Protein AF-A0A4T0BRX0-F1 (afdb_monomer_lite)

Organism: Aureobasidium pullulans (NCBI:txid5580)

Secondary structure (DSSP, 8-state):
-GGG--B--EE-SSS-GGG-EE--TTSS-PEEEE-SSEEEEEEEEETT--BSSTT--S--GGGGSTTGGG-SEEEEEEEEESS---GGG-EEEEE-SS--TTTSPTTHHHHHHHIIIII-TT-EEESSSSS-EEEEEGGGS-S-----PPPPP--------------

Structure (mmCIF, N/CA/C/O backbone):
data_AF-A0A4T0BRX0-F1
#
_entry.id   AF-A0A4T0BRX0-F1
#
loop_
_atom_site.group_PDB
_atom_site.id
_atom_site.type_symbol
_atom_site.label_atom_id
_atom_site.label_alt_id
_atom_site.label_comp_id
_atom_site.label_asym_id
_atom_site.label_entity_id
_atom_site.label_seq_id
_atom_site.pdbx_PDB_ins_code
_atom_site.Cartn_x
_atom_site.Cartn_y
_atom_site.Cartn_z
_atom_site.occupancy
_atom_site.B_iso_or_equiv
_atom_site.auth_seq_id
_atom_site.auth_comp_id
_atom_site.auth_asym_id
_atom_site.auth_atom_id
_atom_site.pdbx_PDB_model_num
ATOM 1 N N . MET A 1 1 ? 11.714 -4.830 -21.477 1.00 55.00 1 MET A N 1
ATOM 2 C CA . MET A 1 1 ? 10.230 -4.799 -21.388 1.00 55.00 1 MET A CA 1
ATOM 3 C C . MET A 1 1 ? 9.750 -3.721 -20.425 1.00 55.00 1 MET A C 1
ATOM 5 O O . MET A 1 1 ? 8.813 -3.027 -20.787 1.00 55.00 1 MET A O 1
ATOM 9 N N . ALA A 1 2 ? 10.402 -3.532 -19.270 1.00 60.69 2 ALA A N 1
ATOM 10 C CA . ALA A 1 2 ? 10.061 -2.473 -18.314 1.00 60.69 2 ALA A CA 1
ATOM 11 C C . ALA A 1 2 ? 10.130 -1.045 -18.898 1.00 60.69 2 ALA A C 1
ATOM 13 O O . ALA A 1 2 ? 9.319 -0.210 -18.534 1.00 60.69 2 ALA A O 1
ATOM 14 N N . ASP A 1 3 ? 11.011 -0.778 -19.868 1.00 69.69 3 ASP A N 1
ATOM 15 C CA . ASP A 1 3 ? 11.203 0.574 -20.433 1.00 69.69 3 ASP A CA 1
ATOM 16 C C . ASP A 1 3 ? 10.059 1.060 -21.343 1.00 69.69 3 ASP A C 1
ATOM 18 O O . ASP A 1 3 ? 10.083 2.193 -21.815 1.00 69.69 3 ASP A O 1
ATOM 22 N N . LYS A 1 4 ? 9.073 0.198 -21.631 1.00 82.56 4 LYS A N 1
ATOM 23 C CA . LYS A 1 4 ? 7.913 0.531 -22.476 1.00 82.56 4 LYS A CA 1
ATOM 24 C C . LYS A 1 4 ? 6.709 1.038 -21.685 1.00 82.56 4 LYS A C 1
ATOM 26 O O . LYS A 1 4 ? 5.758 1.513 -22.296 1.00 82.56 4 LYS A O 1
ATOM 31 N N . TYR A 1 5 ? 6.734 0.903 -20.362 1.00 85.62 5 TYR A N 1
ATOM 32 C CA . TYR A 1 5 ? 5.610 1.227 -19.496 1.00 85.62 5 TYR A CA 1
ATOM 33 C C . TYR A 1 5 ? 6.072 2.136 -18.365 1.00 85.62 5 TYR A C 1
ATOM 35 O O . TYR A 1 5 ? 7.200 2.035 -17.888 1.00 85.62 5 TYR A O 1
ATOM 43 N N . MET A 1 6 ? 5.182 3.023 -17.942 1.00 89.75 6 MET A N 1
ATOM 44 C CA . MET A 1 6 ? 5.399 3.922 -16.821 1.00 89.75 6 MET A CA 1
ATOM 45 C C . MET A 1 6 ? 4.370 3.593 -15.744 1.00 89.75 6 MET A C 1
ATOM 47 O O . MET A 1 6 ? 3.196 3.392 -16.052 1.00 89.75 6 MET A O 1
ATOM 51 N N . LEU A 1 7 ? 4.812 3.495 -14.491 1.00 93.12 7 LEU A N 1
ATOM 52 C CA . LEU A 1 7 ? 3.918 3.173 -13.384 1.00 93.12 7 LEU A CA 1
ATOM 53 C C . LEU A 1 7 ? 3.094 4.409 -13.003 1.00 93.12 7 LEU A C 1
ATOM 55 O O . LEU A 1 7 ? 3.654 5.444 -12.658 1.00 93.12 7 LEU A O 1
ATOM 59 N N . ARG A 1 8 ? 1.768 4.306 -13.029 1.00 95.00 8 ARG A N 1
ATOM 60 C CA . ARG A 1 8 ? 0.874 5.325 -12.473 1.00 95.00 8 ARG A CA 1
ATOM 61 C C . ARG A 1 8 ? 0.288 4.784 -11.178 1.00 95.00 8 ARG A C 1
ATOM 63 O O . ARG A 1 8 ? -0.272 3.696 -11.173 1.00 95.00 8 ARG A O 1
ATOM 70 N N . VAL A 1 9 ? 0.441 5.533 -10.088 1.00 96.50 9 VAL A N 1
ATOM 71 C CA . VAL A 1 9 ? -0.083 5.151 -8.771 1.00 96.50 9 VAL A CA 1
ATOM 72 C C . VAL A 1 9 ? -1.143 6.159 -8.359 1.00 96.50 9 VAL A C 1
ATOM 74 O O . VAL A 1 9 ? -0.854 7.347 -8.206 1.00 96.50 9 VAL A O 1
ATOM 77 N N . THR A 1 10 ? -2.370 5.692 -8.178 1.00 97.31 10 THR A N 1
ATOM 78 C CA . THR A 1 10 ? -3.515 6.490 -7.734 1.00 97.31 10 THR A CA 1
ATOM 79 C C . THR A 1 10 ? -4.085 5.919 -6.440 1.00 97.31 10 THR A C 1
ATOM 81 O O . THR A 1 10 ? -3.821 4.774 -6.078 1.00 97.31 10 THR A O 1
ATOM 84 N N . ALA A 1 11 ? -4.815 6.740 -5.689 1.00 97.44 11 ALA A N 1
ATOM 85 C CA . ALA A 1 11 ? -5.467 6.316 -4.459 1.00 97.44 11 ALA A CA 1
ATOM 86 C C . ALA A 1 11 ? -6.794 7.051 -4.247 1.00 97.44 11 ALA A C 1
ATOM 88 O O . ALA A 1 11 ? -6.887 8.262 -4.464 1.00 97.44 11 ALA A O 1
ATOM 89 N N . GLY A 1 12 ? -7.805 6.323 -3.778 1.00 96.75 12 GLY A N 1
ATOM 90 C CA . GLY A 1 12 ? -9.141 6.836 -3.484 1.00 96.75 12 GLY A CA 1
ATOM 91 C C . GLY A 1 12 ? -9.882 5.951 -2.484 1.00 96.75 12 GLY A C 1
ATOM 92 O O . GLY A 1 12 ? -9.308 5.031 -1.906 1.00 96.75 12 GLY A O 1
ATOM 93 N N . SER A 1 13 ? -11.151 6.272 -2.238 1.00 96.12 13 SER A N 1
ATOM 94 C CA . SER A 1 13 ? -12.029 5.511 -1.336 1.00 96.12 13 SER A CA 1
ATOM 95 C C . SER A 1 13 ? -12.698 4.299 -1.982 1.00 96.12 13 SER A C 1
ATOM 97 O O . SER A 1 13 ? -13.352 3.535 -1.272 1.00 96.12 13 SER A O 1
ATOM 99 N N . ASP A 1 14 ? -12.571 4.167 -3.299 1.00 94.12 14 ASP A N 1
ATOM 100 C CA . ASP A 1 14 ? -13.246 3.195 -4.149 1.00 94.12 14 ASP A CA 1
ATOM 101 C C . ASP A 1 14 ? -12.448 2.974 -5.448 1.00 94.12 14 ASP A C 1
ATOM 103 O O . ASP A 1 14 ? -11.415 3.613 -5.689 1.00 94.12 14 ASP A O 1
ATOM 107 N N . TYR A 1 15 ? -12.922 2.025 -6.254 1.00 92.44 15 TYR A N 1
ATOM 108 C CA . TYR A 1 15 ? -12.272 1.570 -7.482 1.00 92.44 15 TYR A CA 1
ATOM 109 C C . TYR A 1 15 ? -12.517 2.480 -8.694 1.00 92.44 15 TYR A C 1
ATOM 111 O O . TYR A 1 15 ? -11.880 2.288 -9.723 1.00 92.44 15 TYR A O 1
ATOM 119 N N . ASP A 1 16 ? -13.405 3.475 -8.604 1.00 94.75 16 ASP A N 1
ATOM 120 C CA . ASP A 1 16 ? -13.632 4.395 -9.719 1.00 94.75 16 ASP A CA 1
ATOM 121 C C . ASP A 1 16 ? -12.447 5.363 -9.840 1.00 94.75 16 ASP A C 1
ATOM 123 O O . ASP A 1 16 ? -12.247 6.251 -9.006 1.00 94.75 16 ASP A O 1
ATOM 127 N N . GLU A 1 17 ? -11.655 5.195 -10.903 1.00 92.56 17 GLU A N 1
ATOM 128 C CA . GLU A 1 17 ? -10.469 6.004 -11.191 1.00 92.56 17 GLU A CA 1
ATOM 129 C C . GLU A 1 17 ? -10.752 7.513 -11.188 1.00 92.56 17 GLU A C 1
ATOM 131 O O . GLU A 1 17 ? -9.868 8.299 -10.832 1.00 92.56 17 GLU A O 1
ATOM 136 N N . ALA A 1 18 ? -11.973 7.938 -11.536 1.00 95.19 18 ALA A N 1
ATOM 137 C CA . ALA A 1 18 ? -12.357 9.348 -11.530 1.00 95.19 18 ALA A CA 1
ATOM 138 C C . ALA A 1 18 ? -12.361 9.955 -10.116 1.00 95.19 18 ALA A C 1
ATOM 140 O O . ALA A 1 18 ? -12.154 11.162 -9.959 1.00 95.19 18 ALA A O 1
ATOM 141 N N . ASN A 1 19 ? -12.551 9.126 -9.086 1.00 94.50 19 ASN A N 1
ATOM 142 C CA . ASN A 1 19 ? -12.548 9.530 -7.679 1.00 94.50 19 ASN A CA 1
ATOM 143 C C . ASN A 1 19 ? -11.159 9.412 -7.033 1.00 94.50 19 ASN A C 1
ATOM 145 O O . ASN A 1 19 ? -10.967 9.815 -5.879 1.00 94.50 19 ASN A O 1
ATOM 149 N N . GLN A 1 20 ? -10.177 8.875 -7.758 1.00 96.50 20 GLN A N 1
ATOM 150 C CA . GLN A 1 20 ? -8.829 8.672 -7.251 1.00 96.50 20 GLN A CA 1
ATOM 151 C C . GLN A 1 20 ? -7.915 9.863 -7.548 1.00 96.50 20 GLN A C 1
ATOM 153 O O . GLN A 1 20 ? -8.068 10.610 -8.514 1.00 96.50 20 GLN A O 1
ATOM 158 N N . LYS A 1 21 ? -6.911 10.043 -6.691 1.00 96.75 21 LYS A N 1
ATOM 159 C CA . LYS A 1 21 ? -5.891 11.087 -6.821 1.00 96.75 21 LYS A CA 1
ATOM 160 C C . LYS A 1 21 ? -4.543 10.458 -7.107 1.00 96.75 21 LYS A C 1
ATOM 162 O O . LYS A 1 21 ? -4.221 9.406 -6.560 1.00 96.75 21 LYS A O 1
ATOM 167 N N . LEU A 1 22 ? -3.743 11.129 -7.929 1.00 96.25 22 LEU A N 1
ATOM 168 C CA . LEU A 1 22 ? -2.365 10.727 -8.183 1.00 96.25 22 LEU A CA 1
ATOM 169 C C . LEU A 1 22 ? -1.555 10.768 -6.880 1.00 96.25 22 LEU A C 1
ATOM 171 O O . LEU A 1 22 ? -1.595 11.759 -6.152 1.00 96.25 22 LEU A O 1
ATOM 175 N N . VAL A 1 23 ? -0.824 9.694 -6.594 1.00 96.94 23 VAL A N 1
ATOM 176 C CA . VAL A 1 23 ? 0.045 9.589 -5.421 1.00 96.94 23 VAL A CA 1
ATOM 177 C C . VAL A 1 23 ? 1.414 10.182 -5.742 1.00 96.94 23 VAL A C 1
ATOM 179 O O . VAL A 1 23 ? 2.043 9.825 -6.736 1.00 96.94 23 VAL A O 1
ATOM 182 N N . HIS A 1 24 ? 1.919 11.055 -4.868 1.00 94.88 24 HIS A N 1
ATOM 183 C CA . HIS A 1 24 ? 3.274 11.603 -4.966 1.00 94.88 24 HIS A CA 1
ATOM 184 C C . HIS A 1 24 ? 4.306 10.598 -4.434 1.00 94.88 24 HIS A C 1
ATOM 186 O O . HIS A 1 24 ? 4.826 10.740 -3.322 1.00 94.88 24 HIS A O 1
ATOM 192 N N . VAL A 1 25 ? 4.568 9.551 -5.221 1.00 97.50 25 VAL A N 1
ATOM 193 C CA . VAL A 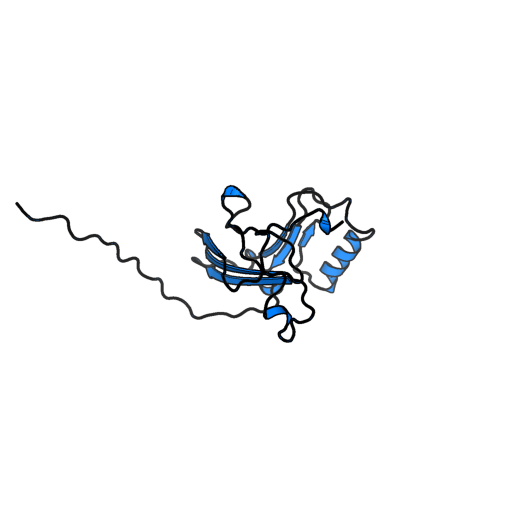1 25 ? 5.474 8.451 -4.856 1.00 97.50 25 VAL A CA 1
ATOM 194 C C . VAL A 1 25 ? 6.859 8.979 -4.467 1.00 97.50 25 VAL A C 1
ATOM 196 O O . VAL A 1 25 ? 7.379 9.906 -5.088 1.00 97.50 25 VAL A O 1
ATOM 199 N N . ASN A 1 26 ? 7.455 8.376 -3.432 1.00 97.56 26 ASN A N 1
ATOM 200 C CA . ASN A 1 26 ? 8.778 8.721 -2.886 1.00 97.56 26 ASN A CA 1
ATOM 201 C C . ASN A 1 26 ? 8.896 10.131 -2.275 1.00 97.56 26 ASN A C 1
ATOM 203 O O . ASN A 1 26 ? 10.002 10.583 -1.978 1.00 97.56 26 ASN A O 1
ATOM 207 N N . THR A 1 27 ? 7.776 10.812 -2.029 1.00 95.19 27 THR A N 1
ATOM 208 C CA . THR A 1 27 ? 7.745 12.071 -1.273 1.00 95.19 27 THR A CA 1
ATOM 209 C C . THR A 1 27 ? 7.147 11.861 0.119 1.00 95.19 27 THR A C 1
ATOM 211 O O . THR A 1 27 ? 6.381 10.927 0.349 1.00 95.19 27 THR A O 1
ATOM 214 N N . GLU A 1 28 ? 7.443 12.767 1.053 1.00 93.25 28 GLU A N 1
ATOM 215 C CA . GLU A 1 28 ? 6.817 12.792 2.386 1.00 93.25 28 GLU A CA 1
ATOM 216 C C . GLU A 1 28 ? 5.484 13.572 2.389 1.00 93.25 28 GLU A C 1
ATOM 218 O O . GLU A 1 28 ? 5.089 14.164 3.392 1.00 93.25 28 GLU A O 1
ATOM 223 N N . GLN A 1 29 ? 4.785 13.596 1.247 1.00 94.50 29 GLN A N 1
ATOM 224 C CA . GLN A 1 29 ? 3.469 14.215 1.094 1.00 94.50 29 GLN A CA 1
ATOM 225 C C . GLN A 1 29 ? 2.389 13.125 0.997 1.00 94.50 29 GLN A C 1
ATOM 227 O O . GLN A 1 29 ? 2.134 12.608 -0.093 1.00 94.50 29 GLN A O 1
ATOM 232 N N . PRO A 1 30 ? 1.751 12.740 2.119 1.00 96.06 30 PRO A N 1
ATOM 233 C CA . PRO A 1 30 ? 0.739 11.695 2.103 1.00 96.06 30 PRO A CA 1
ATOM 234 C C . PRO A 1 30 ? -0.539 12.146 1.390 1.00 96.06 30 PRO A C 1
ATOM 236 O O . PRO A 1 30 ? -1.013 13.273 1.565 1.00 96.06 30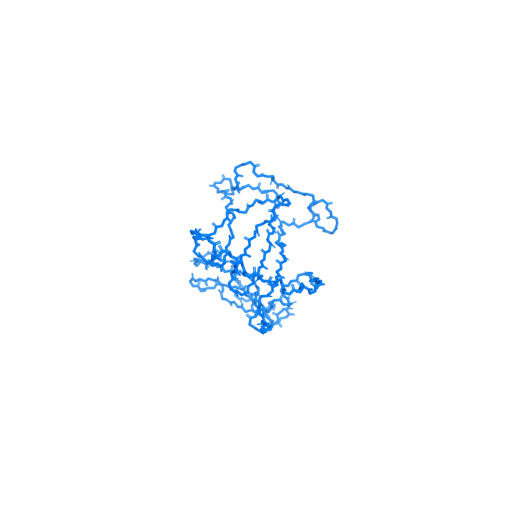 PRO A O 1
ATOM 239 N N . ILE A 1 31 ? -1.163 11.224 0.659 1.00 97.31 31 ILE A N 1
ATOM 240 C CA . ILE A 1 31 ? -2.506 11.408 0.109 1.00 97.31 31 ILE A CA 1
ATOM 241 C C . ILE A 1 31 ? -3.535 11.177 1.209 1.00 97.31 31 ILE A C 1
ATOM 243 O O . ILE A 1 31 ? -3.541 10.140 1.870 1.00 97.31 31 ILE A O 1
ATOM 247 N N . LYS A 1 32 ? -4.429 12.151 1.393 1.00 97.50 32 LYS A N 1
ATOM 248 C CA . LYS A 1 32 ? -5.559 12.039 2.316 1.00 97.50 32 LYS A CA 1
ATOM 249 C C . LYS A 1 32 ? -6.757 11.409 1.617 1.00 97.50 32 LYS A C 1
ATOM 251 O O . LYS A 1 32 ? -7.201 11.909 0.581 1.00 97.50 32 LYS A O 1
ATOM 256 N N . ILE A 1 33 ? -7.306 10.373 2.235 1.00 97.38 33 ILE A N 1
ATOM 257 C CA . ILE A 1 33 ? -8.524 9.682 1.813 1.00 97.38 33 ILE A CA 1
ATOM 258 C C . ILE A 1 33 ? -9.539 9.857 2.937 1.00 97.38 33 ILE A C 1
ATOM 260 O O . ILE A 1 33 ? -9.222 9.637 4.102 1.00 97.38 33 ILE A O 1
ATOM 264 N N . SER A 1 34 ? -10.752 10.284 2.611 1.00 95.94 34 SER A N 1
ATOM 265 C CA . SER A 1 34 ? -11.816 10.474 3.594 1.00 95.94 34 SER A CA 1
ATOM 266 C C . SER A 1 34 ? -13.112 9.943 3.019 1.00 95.94 34 SER A C 1
ATOM 268 O O . SER A 1 34 ? -13.472 10.271 1.892 1.00 95.94 34 SER A O 1
ATOM 270 N N . ASN A 1 35 ? -13.806 9.115 3.789 1.00 94.62 35 ASN A N 1
ATOM 271 C CA . ASN A 1 35 ? -15.125 8.601 3.442 1.00 94.62 35 ASN A CA 1
ATOM 272 C C . ASN A 1 35 ? -15.988 8.505 4.719 1.00 94.62 35 ASN A C 1
ATOM 274 O O . ASN A 1 35 ? -15.517 8.852 5.807 1.00 94.62 35 ASN A O 1
ATOM 278 N N . PRO A 1 36 ? -17.251 8.054 4.649 1.00 94.81 36 PRO A N 1
ATOM 279 C CA . PRO A 1 36 ? -18.101 7.945 5.838 1.00 94.81 36 PRO A CA 1
ATOM 280 C C . PRO A 1 36 ? -17.608 6.961 6.915 1.00 94.81 36 PRO A C 1
ATOM 282 O O . PRO A 1 36 ? -18.086 7.013 8.045 1.00 94.81 36 PRO A O 1
ATOM 285 N N . LYS A 1 37 ? -16.690 6.041 6.590 1.00 92.69 37 LYS A N 1
ATOM 286 C CA . LYS A 1 37 ? -16.192 5.005 7.510 1.00 92.69 37 LYS A CA 1
ATOM 287 C C . LYS A 1 37 ? -14.899 5.412 8.219 1.00 92.69 37 LYS A C 1
ATOM 289 O O . LYS A 1 37 ? -14.728 5.052 9.381 1.00 92.69 37 LYS A O 1
ATOM 294 N N . LEU A 1 38 ? -13.999 6.136 7.552 1.00 94.56 38 LEU A N 1
ATOM 295 C CA . LEU A 1 38 ? -12.686 6.491 8.095 1.00 94.56 38 LEU A CA 1
ATOM 296 C C . LEU A 1 38 ? -12.081 7.739 7.440 1.00 94.56 38 LEU A C 1
ATOM 298 O O . LEU A 1 38 ? -12.495 8.167 6.360 1.00 94.56 38 LEU A O 1
ATOM 302 N N . ASP A 1 39 ? -11.067 8.286 8.103 1.00 96.56 39 ASP A N 1
ATOM 303 C CA . ASP A 1 39 ? -10.074 9.181 7.507 1.00 96.56 39 ASP A CA 1
ATOM 304 C C . ASP A 1 39 ? -8.727 8.463 7.466 1.00 96.56 39 ASP A C 1
ATOM 306 O O . ASP A 1 39 ? -8.321 7.874 8.466 1.00 96.56 39 ASP A O 1
ATOM 310 N N . ALA A 1 40 ? -8.024 8.516 6.339 1.00 96.81 40 ALA A N 1
ATOM 311 C CA . ALA A 1 40 ? -6.715 7.907 6.153 1.00 96.81 40 ALA A CA 1
ATOM 312 C C . ALA A 1 40 ? -5.713 8.866 5.506 1.00 96.81 40 ALA A C 1
ATOM 314 O O . ALA A 1 40 ? -6.065 9.811 4.799 1.00 96.81 40 ALA A O 1
ATOM 315 N N . SER A 1 41 ? -4.437 8.609 5.762 1.00 97.50 41 SER A N 1
ATOM 316 C CA . SER A 1 41 ? -3.297 9.226 5.086 1.00 97.50 41 SER A CA 1
ATOM 317 C C . SER A 1 41 ? -2.388 8.119 4.574 1.00 97.50 41 SER A C 1
ATOM 319 O O . SER A 1 41 ? -1.992 7.269 5.367 1.00 97.50 41 SER A O 1
ATOM 321 N N . LEU A 1 42 ? -2.082 8.135 3.279 1.00 98.00 42 LEU A N 1
ATOM 322 C CA . LEU A 1 42 ? -1.333 7.105 2.561 1.00 98.00 42 LEU A CA 1
ATOM 323 C C . LEU A 1 42 ? -0.040 7.681 1.975 1.00 98.00 42 LEU A C 1
ATOM 325 O O . LEU A 1 42 ? -0.071 8.701 1.289 1.00 98.00 42 LEU A O 1
ATOM 329 N N . THR A 1 43 ? 1.068 6.973 2.163 1.00 97.94 43 THR A N 1
ATOM 330 C CA . THR A 1 43 ? 2.352 7.230 1.506 1.00 97.94 43 THR A CA 1
ATOM 331 C C . THR A 1 43 ? 2.818 5.963 0.804 1.00 97.94 43 THR A C 1
ATOM 333 O O . THR A 1 43 ? 2.895 4.896 1.417 1.00 97.94 43 THR A O 1
ATOM 336 N N . VAL A 1 44 ? 3.170 6.094 -0.474 1.00 97.94 44 VAL A N 1
ATOM 337 C CA . VAL A 1 44 ? 3.723 5.004 -1.284 1.00 97.94 44 VAL A CA 1
ATOM 338 C C . VAL A 1 44 ? 5.156 5.344 -1.666 1.00 97.94 44 VAL A C 1
ATOM 340 O O . VAL A 1 44 ? 5.463 6.463 -2.084 1.00 97.94 44 VAL A O 1
ATOM 343 N N . ARG A 1 45 ? 6.042 4.365 -1.519 1.00 98.19 45 ARG A N 1
ATOM 344 C CA . ARG A 1 45 ? 7.454 4.455 -1.886 1.00 98.19 45 ARG A CA 1
ATOM 345 C C . ARG A 1 45 ? 7.793 3.271 -2.771 1.00 98.19 45 ARG A C 1
ATOM 347 O O . ARG A 1 45 ? 7.360 2.157 -2.491 1.00 98.19 45 ARG A O 1
ATOM 354 N N . VAL A 1 46 ? 8.567 3.500 -3.820 1.00 97.75 46 VAL A N 1
ATOM 355 C CA . VAL A 1 46 ? 8.991 2.462 -4.765 1.00 97.75 46 VAL A CA 1
ATOM 356 C C . VAL A 1 46 ? 10.457 2.695 -5.093 1.00 97.75 46 VAL A C 1
ATOM 358 O O . VAL A 1 46 ? 10.842 3.795 -5.489 1.00 97.75 46 VAL A O 1
ATOM 361 N N . GLN A 1 47 ? 11.285 1.674 -4.916 1.00 96.94 47 GLN A N 1
ATOM 362 C CA . GLN A 1 47 ? 12.702 1.750 -5.234 1.00 96.94 47 GLN A CA 1
ATOM 363 C C . GLN A 1 47 ? 12.892 1.702 -6.751 1.00 96.94 47 GLN A C 1
ATOM 365 O O . GLN A 1 47 ? 12.249 0.914 -7.444 1.00 96.94 47 GLN A O 1
ATOM 370 N N . ASN A 1 48 ? 13.789 2.537 -7.276 1.00 94.75 48 ASN A N 1
ATOM 371 C CA . ASN A 1 48 ? 13.996 2.722 -8.717 1.00 94.75 48 ASN A CA 1
ATOM 372 C C . ASN A 1 48 ? 12.707 3.114 -9.471 1.00 94.75 48 ASN A C 1
ATOM 374 O O . ASN A 1 48 ? 12.484 2.663 -10.597 1.00 94.75 48 ASN A O 1
ATOM 378 N N . TYR A 1 49 ? 11.860 3.945 -8.854 1.00 95.31 49 TYR A N 1
ATOM 379 C CA . TYR A 1 49 ? 10.581 4.372 -9.420 1.00 95.31 49 TYR A CA 1
ATOM 380 C C . TYR A 1 49 ? 10.755 5.032 -10.794 1.00 95.31 49 TYR A C 1
ATOM 382 O O . TYR A 1 49 ? 11.572 5.937 -10.978 1.00 95.31 49 TYR A O 1
ATOM 390 N N . ARG A 1 50 ? 9.954 4.562 -11.754 1.00 92.94 50 ARG A N 1
ATOM 391 C CA . ARG A 1 50 ? 9.822 5.084 -13.120 1.00 92.94 50 ARG A CA 1
ATOM 392 C C . ARG A 1 50 ? 8.336 5.227 -13.413 1.00 92.94 50 ARG A C 1
ATOM 394 O O . ARG A 1 50 ? 7.704 4.314 -13.946 1.00 92.94 50 ARG A O 1
ATOM 401 N N . GLY A 1 51 ? 7.766 6.335 -12.968 1.00 92.19 51 GLY A N 1
ATOM 402 C CA . GLY A 1 51 ? 6.324 6.499 -12.937 1.00 92.19 51 GLY A CA 1
ATOM 403 C C . GLY A 1 51 ? 5.860 7.933 -13.107 1.00 92.19 51 GLY A C 1
ATOM 404 O O . GLY A 1 51 ? 6.664 8.839 -13.314 1.00 92.19 51 GLY A O 1
ATOM 405 N N . GLU A 1 52 ? 4.551 8.129 -13.013 1.00 91.12 52 GLU A N 1
ATOM 406 C CA . GLU A 1 52 ? 3.937 9.451 -13.045 1.00 91.12 52 GLU A CA 1
ATOM 407 C C . GLU A 1 52 ? 3.932 10.110 -11.658 1.00 91.12 52 GLU A C 1
ATOM 409 O O . GLU A 1 52 ? 3.702 9.419 -10.660 1.00 91.12 52 GLU A O 1
ATOM 414 N N . PRO A 1 53 ? 4.133 11.442 -11.582 1.00 90.81 53 PRO A N 1
ATOM 415 C CA . PRO A 1 53 ? 4.611 12.330 -12.656 1.00 90.81 53 PRO A CA 1
ATOM 416 C C . PRO A 1 53 ? 6.036 11.994 -13.132 1.00 90.81 53 PRO A C 1
ATOM 418 O O . PRO A 1 53 ? 6.843 11.552 -12.323 1.00 90.81 53 PRO A O 1
ATOM 421 N N . VAL A 1 54 ? 6.364 12.291 -14.401 1.00 86.06 54 VAL A N 1
ATOM 422 C CA . VAL A 1 54 ? 7.614 11.902 -15.116 1.00 86.06 54 VAL A CA 1
ATOM 423 C C . VAL A 1 54 ? 8.924 12.314 -14.409 1.00 86.06 54 VAL A C 1
ATOM 425 O O . VAL A 1 54 ? 9.982 11.769 -14.699 1.00 86.06 54 VAL A O 1
ATOM 428 N N . ASN A 1 55 ? 8.862 13.223 -13.433 1.00 87.31 55 ASN A N 1
ATOM 429 C CA . ASN A 1 55 ? 10.007 13.688 -12.639 1.00 87.31 55 ASN A CA 1
ATOM 430 C C . ASN A 1 55 ? 9.905 13.319 -11.149 1.00 87.31 55 ASN A C 1
ATOM 432 O O . ASN A 1 55 ? 10.539 13.953 -10.305 1.00 87.31 55 ASN A O 1
ATOM 436 N N . SER A 1 56 ? 9.076 12.334 -10.808 1.00 92.81 56 SER A N 1
ATOM 437 C CA . SER A 1 56 ? 9.013 11.793 -9.452 1.00 92.81 56 SER A CA 1
ATOM 438 C C . SER A 1 56 ? 10.381 11.253 -9.027 1.00 92.81 56 SER A C 1
ATOM 440 O O . SER A 1 56 ? 11.084 10.667 -9.856 1.00 92.81 56 SER A O 1
ATOM 442 N N . PRO A 1 57 ? 10.770 11.397 -7.748 1.00 96.31 57 PRO A N 1
ATOM 443 C CA . PRO A 1 57 ? 12.019 10.830 -7.261 1.00 96.31 57 PRO A CA 1
ATOM 444 C C . PRO A 1 57 ? 12.071 9.321 -7.512 1.00 96.31 57 PRO A C 1
ATOM 446 O O . PRO A 1 57 ? 11.119 8.602 -7.211 1.00 96.31 57 PRO A O 1
ATOM 449 N N . SER A 1 58 ? 13.196 8.822 -8.023 1.00 95.94 58 SER A N 1
ATOM 450 C CA . SER A 1 58 ? 13.387 7.384 -8.259 1.00 95.94 58 SER A CA 1
ATOM 451 C C . SER A 1 58 ? 13.587 6.583 -6.966 1.00 95.94 58 SER A C 1
ATOM 453 O O . SER A 1 58 ? 13.453 5.364 -6.972 1.00 95.94 58 SER A O 1
ATOM 455 N N . SER A 1 59 ? 13.909 7.248 -5.855 1.00 97.44 59 SER A N 1
ATOM 456 C CA . SER A 1 59 ? 14.098 6.660 -4.526 1.00 97.44 59 SER A CA 1
ATOM 457 C C . SER A 1 59 ? 13.844 7.720 -3.440 1.00 97.44 59 SER A C 1
ATOM 459 O O . SER A 1 59 ? 13.577 8.882 -3.752 1.00 97.44 59 SER A O 1
ATOM 461 N N . CYS A 1 60 ? 13.919 7.341 -2.163 1.00 97.38 60 CYS A N 1
ATOM 462 C CA . CYS A 1 60 ? 13.774 8.236 -1.010 1.00 97.38 60 CYS A CA 1
ATOM 463 C C . CYS A 1 60 ? 14.573 7.731 0.207 1.00 97.38 60 CYS A C 1
ATOM 465 O O . CYS A 1 60 ? 15.145 6.642 0.183 1.00 97.38 60 CYS A O 1
ATOM 467 N N . ALA A 1 61 ? 14.600 8.516 1.291 1.00 97.38 61 ALA A N 1
ATOM 468 C CA . ALA A 1 61 ? 15.385 8.216 2.495 1.00 97.38 61 ALA A CA 1
ATOM 469 C C . ALA A 1 61 ? 15.044 6.864 3.151 1.00 97.38 61 ALA A C 1
ATOM 471 O O . ALA A 1 61 ? 15.923 6.248 3.749 1.00 97.38 61 ALA A O 1
ATOM 472 N N . TYR A 1 62 ? 13.803 6.387 2.996 1.00 96.69 62 TYR A N 1
ATOM 473 C CA . TYR A 1 62 ? 13.346 5.094 3.509 1.00 96.69 62 TYR A CA 1
ATOM 474 C C . TYR A 1 62 ? 14.259 3.939 3.080 1.00 96.69 62 TYR A C 1
ATOM 476 O O . TYR A 1 62 ? 14.720 3.188 3.929 1.00 96.69 62 TYR A O 1
ATOM 484 N N . PHE A 1 63 ? 14.613 3.859 1.794 1.00 97.94 63 PHE A N 1
ATOM 485 C CA . PHE A 1 63 ? 15.426 2.766 1.243 1.00 97.94 63 PHE A CA 1
ATOM 486 C C . PHE A 1 63 ? 16.909 2.822 1.644 1.00 97.94 63 PHE A C 1
ATOM 488 O O . PHE A 1 63 ? 17.679 1.942 1.279 1.00 97.94 63 PHE A O 1
ATOM 495 N N . ASN A 1 64 ? 17.332 3.850 2.384 1.00 96.94 64 ASN A N 1
ATOM 496 C CA . ASN A 1 64 ? 18.688 3.947 2.930 1.00 96.94 64 ASN A CA 1
ATOM 497 C C . ASN A 1 64 ? 18.739 3.638 4.434 1.00 96.94 64 ASN A C 1
ATOM 499 O O . ASN A 1 64 ? 19.826 3.443 4.982 1.00 96.94 64 ASN A O 1
ATOM 503 N N . ALA A 1 65 ? 17.585 3.608 5.104 1.00 96.06 65 ALA A N 1
ATOM 504 C CA . ALA A 1 65 ? 17.485 3.315 6.525 1.00 96.06 65 ALA A CA 1
ATOM 505 C C . ALA A 1 65 ? 17.490 1.800 6.765 1.00 96.06 65 ALA A C 1
ATOM 507 O O . ALA A 1 65 ? 16.892 1.046 6.004 1.00 96.06 65 ALA A O 1
ATOM 508 N N . ASP A 1 66 ? 18.136 1.342 7.837 1.00 95.81 66 ASP A N 1
ATOM 509 C CA . ASP A 1 66 ? 17.982 -0.042 8.292 1.00 95.81 66 ASP A CA 1
ATOM 510 C C . ASP A 1 66 ? 16.598 -0.227 8.949 1.00 95.81 66 ASP A C 1
ATOM 512 O O . ASP A 1 66 ? 16.158 0.669 9.675 1.00 95.81 66 ASP A O 1
ATOM 516 N N . PRO A 1 67 ? 15.898 -1.359 8.729 1.00 94.00 67 PRO A N 1
ATOM 517 C CA . PRO A 1 67 ? 16.287 -2.533 7.933 1.00 94.00 67 PRO A CA 1
ATOM 518 C C . PRO A 1 67 ? 15.878 -2.469 6.442 1.00 94.00 67 PRO A C 1
ATOM 520 O O . PRO A 1 67 ? 15.998 -3.457 5.727 1.00 94.00 67 PRO A O 1
ATOM 523 N N . HIS A 1 68 ? 15.404 -1.325 5.957 1.00 96.25 68 HIS A N 1
ATOM 524 C CA . HIS A 1 68 ? 14.704 -1.155 4.675 1.00 96.25 68 HIS A CA 1
ATOM 525 C C . HIS A 1 68 ? 15.599 -1.084 3.426 1.00 96.25 68 HIS A C 1
ATOM 527 O O . HIS A 1 68 ? 15.111 -0.839 2.322 1.00 96.25 68 HIS A O 1
ATOM 533 N N . LYS A 1 69 ? 16.911 -1.313 3.561 1.00 96.56 69 LYS A N 1
ATOM 534 C CA . LYS A 1 69 ? 17.873 -1.243 2.443 1.00 96.56 69 LYS A CA 1
ATOM 535 C C . LYS A 1 69 ? 17.605 -2.252 1.323 1.00 96.56 69 LYS A C 1
ATOM 537 O O . LYS A 1 69 ? 18.031 -2.031 0.192 1.00 96.56 69 LYS A O 1
ATOM 542 N N . SER A 1 70 ? 16.931 -3.357 1.633 1.00 96.38 70 SER A N 1
ATOM 543 C CA . SER A 1 70 ? 16.541 -4.396 0.671 1.00 96.38 70 SER A CA 1
ATOM 544 C C . SER A 1 70 ? 15.104 -4.267 0.163 1.00 96.38 70 SER A C 1
ATOM 546 O O . SER A 1 70 ? 14.702 -5.048 -0.699 1.00 96.38 70 SER A O 1
ATOM 548 N N . ASP A 1 71 ? 14.323 -3.321 0.686 1.00 96.50 71 ASP A N 1
ATOM 549 C CA . ASP A 1 71 ? 12.911 -3.202 0.336 1.00 96.50 71 ASP A CA 1
ATOM 550 C C . ASP A 1 71 ? 12.766 -2.651 -1.088 1.00 96.50 71 ASP A C 1
ATOM 552 O O . ASP A 1 71 ? 13.445 -1.706 -1.493 1.00 96.50 71 ASP A O 1
ATOM 556 N N . LEU A 1 72 ? 11.855 -3.239 -1.867 1.00 96.75 72 LEU A N 1
ATOM 557 C CA . LEU A 1 72 ? 11.571 -2.786 -3.235 1.00 96.75 72 LEU A CA 1
ATOM 558 C C . LEU A 1 72 ? 10.461 -1.735 -3.279 1.00 96.75 72 LEU A C 1
ATOM 560 O O . LEU A 1 72 ? 10.399 -0.921 -4.198 1.00 96.75 72 LEU A O 1
ATOM 564 N N . TYR A 1 73 ? 9.573 -1.753 -2.292 1.00 96.88 73 TYR A N 1
ATOM 565 C CA . TYR A 1 73 ? 8.491 -0.797 -2.145 1.00 96.88 73 TYR A CA 1
ATOM 566 C C . TYR A 1 73 ? 8.043 -0.736 -0.685 1.00 96.88 73 TYR A C 1
ATOM 568 O O . TYR A 1 73 ? 8.355 -1.612 0.117 1.00 96.88 73 TYR A O 1
ATOM 576 N N . SER A 1 74 ? 7.291 0.305 -0.350 1.00 96.56 74 SER A N 1
ATOM 577 C CA . SER A 1 74 ? 6.640 0.461 0.945 1.00 96.56 74 SER A CA 1
ATOM 578 C C . SER A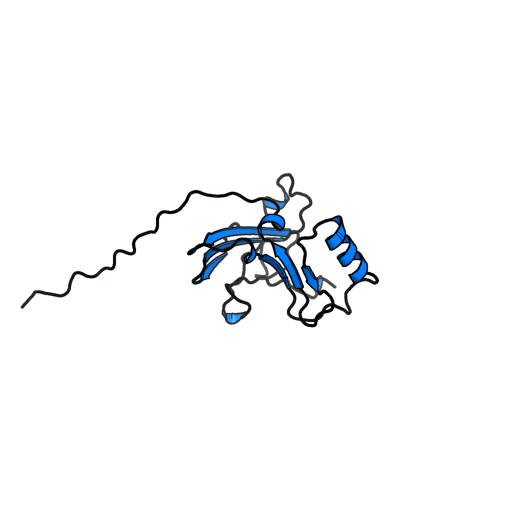 1 74 ? 5.295 1.140 0.762 1.00 96.56 74 SER A C 1
ATOM 580 O O . SER A 1 74 ? 5.185 2.152 0.066 1.00 96.56 74 SER A O 1
ATOM 582 N N . ILE A 1 75 ? 4.276 0.588 1.413 1.00 96.38 75 ILE A N 1
ATOM 583 C CA . ILE A 1 75 ? 2.947 1.181 1.524 1.00 96.38 75 ILE A CA 1
ATOM 584 C C . ILE A 1 75 ? 2.740 1.464 3.006 1.00 96.38 75 ILE A C 1
ATOM 586 O O . ILE A 1 75 ? 2.646 0.549 3.818 1.00 96.38 75 ILE A O 1
ATOM 590 N N . SER A 1 76 ? 2.735 2.741 3.370 1.00 95.94 76 SER A N 1
ATOM 591 C CA . SER A 1 76 ? 2.541 3.191 4.746 1.00 95.94 76 SER A CA 1
ATOM 592 C C . SER A 1 76 ? 1.258 3.989 4.831 1.00 95.94 76 SER A C 1
ATOM 594 O O . SER A 1 76 ? 1.036 4.889 4.024 1.00 95.94 76 SER A O 1
ATOM 596 N N . PHE A 1 77 ? 0.431 3.715 5.828 1.00 95.69 77 PHE A N 1
ATOM 597 C CA . PHE A 1 77 ? -0.772 4.498 6.052 1.00 95.69 77 PHE A CA 1
ATOM 598 C C . PHE A 1 77 ? -1.070 4.648 7.538 1.00 95.69 77 PHE A C 1
ATOM 600 O O . PHE A 1 77 ? -0.663 3.846 8.374 1.00 95.69 77 PHE A O 1
ATOM 607 N N . SER A 1 78 ? -1.805 5.703 7.858 1.00 95.56 78 SER A N 1
ATOM 608 C CA . SER A 1 78 ? -2.495 5.861 9.136 1.00 95.56 78 SER A CA 1
ATOM 609 C C . SER A 1 78 ? -3.971 6.050 8.847 1.00 95.56 78 SER A C 1
ATOM 611 O O . SER A 1 78 ? -4.325 6.625 7.817 1.00 95.56 78 SER A O 1
ATOM 613 N N . PHE A 1 79 ? -4.831 5.577 9.740 1.00 94.81 79 PHE A N 1
ATOM 614 C CA . PHE A 1 79 ? -6.262 5.794 9.612 1.00 94.81 79 PHE A CA 1
ATOM 615 C C . PHE A 1 79 ? -6.920 5.991 10.972 1.00 94.81 79 PHE A C 1
ATOM 617 O O . PHE A 1 79 ? -6.404 5.584 12.012 1.00 94.81 79 PHE A O 1
ATOM 624 N N . THR A 1 80 ? -8.065 6.657 10.961 1.00 95.31 80 THR A N 1
ATOM 625 C CA . THR A 1 80 ? -8.932 6.859 12.117 1.00 95.31 80 THR A CA 1
ATOM 626 C C . THR A 1 80 ? -10.343 6.439 11.716 1.00 95.31 80 THR A C 1
ATOM 628 O O . THR A 1 80 ? -10.950 7.098 10.865 1.00 95.31 80 THR A O 1
ATOM 631 N N . PRO A 1 81 ? -10.873 5.340 12.280 1.00 94.19 81 PRO A N 1
ATOM 632 C CA . PRO A 1 81 ? -12.268 4.967 12.091 1.00 94.19 81 PRO A CA 1
ATOM 633 C C . PRO A 1 81 ? -13.205 6.060 12.617 1.00 94.19 81 PRO A C 1
ATOM 635 O O . PRO A 1 81 ? -12.989 6.599 13.700 1.00 94.19 81 PRO A O 1
ATOM 638 N N . LYS A 1 82 ? -14.263 6.374 11.865 1.00 94.75 82 LYS A N 1
ATOM 639 C CA . LYS A 1 82 ? -15.341 7.294 12.290 1.00 94.75 82 LYS A CA 1
ATOM 640 C C . LYS A 1 82 ? -16.430 6.591 13.099 1.00 94.75 82 LYS A C 1
ATOM 642 O O . LYS A 1 82 ? -17.277 7.236 13.707 1.00 94.75 82 LYS A O 1
ATOM 647 N N . LYS A 1 83 ? -16.413 5.264 13.067 1.00 93.06 83 LYS A N 1
ATOM 648 C CA . LYS A 1 83 ? -17.281 4.357 13.807 1.00 93.06 83 LYS A CA 1
ATOM 649 C C . LYS A 1 83 ? -16.505 3.087 14.114 1.00 93.06 83 LYS A C 1
ATOM 651 O O . LYS A 1 83 ? -15.500 2.815 13.454 1.00 93.06 83 LYS A O 1
ATOM 656 N N . ASP A 1 84 ? -17.003 2.309 15.061 1.00 93.00 84 ASP A N 1
ATOM 657 C CA . ASP A 1 84 ? -16.433 1.002 15.360 1.00 93.00 84 ASP A CA 1
ATOM 658 C C . ASP A 1 84 ? -16.483 0.100 14.118 1.00 93.00 84 ASP A C 1
ATOM 660 O O . ASP A 1 84 ? -17.456 0.095 13.354 1.00 93.00 84 ASP A O 1
ATOM 664 N N . ILE A 1 85 ? -15.395 -0.638 13.903 1.00 90.75 85 ILE A N 1
ATOM 665 C CA . ILE A 1 85 ? -15.235 -1.595 12.810 1.00 90.75 85 ILE A CA 1
ATOM 666 C C . ILE A 1 85 ? -15.025 -2.957 13.458 1.00 90.75 85 ILE A C 1
ATOM 668 O O . ILE A 1 85 ? -14.136 -3.112 14.295 1.00 90.75 85 ILE A O 1
ATOM 672 N N . ASN A 1 86 ? -15.834 -3.944 13.078 1.00 92.19 86 ASN A N 1
ATOM 673 C CA . ASN A 1 86 ? -15.577 -5.318 13.477 1.00 92.19 86 ASN A CA 1
ATOM 674 C C . ASN A 1 86 ? -14.250 -5.765 12.849 1.00 92.19 86 ASN A C 1
ATOM 676 O O . ASN A 1 86 ? -14.084 -5.695 11.633 1.00 92.19 86 ASN A O 1
ATOM 680 N N . GLY A 1 87 ? -13.303 -6.215 13.673 1.00 88.94 87 GLY A N 1
ATOM 681 C CA . GLY A 1 87 ? -11.978 -6.623 13.205 1.00 88.94 87 GLY A CA 1
ATOM 682 C C . GLY A 1 87 ? -12.008 -7.766 12.186 1.00 88.94 87 GLY A C 1
ATOM 683 O O . GLY A 1 87 ? -11.114 -7.837 11.350 1.00 88.94 87 GLY A O 1
ATOM 684 N N . HIS A 1 88 ? -13.042 -8.613 12.209 1.00 89.06 88 HIS A N 1
ATOM 685 C CA . HIS A 1 88 ? -13.233 -9.679 11.220 1.00 89.06 88 HIS A CA 1
ATOM 686 C C . HIS A 1 88 ? -13.643 -9.157 9.838 1.00 89.06 88 HIS A C 1
ATOM 688 O O . HIS A 1 88 ? -13.371 -9.819 8.842 1.00 89.06 88 HIS A O 1
ATOM 694 N N . ASP A 1 89 ? -14.245 -7.968 9.774 1.00 91.38 89 ASP A N 1
ATOM 695 C CA . ASP A 1 89 ? -14.678 -7.339 8.522 1.00 91.38 89 ASP A CA 1
ATOM 696 C C . ASP A 1 89 ? -13.577 -6.454 7.911 1.00 91.38 89 ASP A C 1
ATOM 698 O O . ASP A 1 89 ? -13.748 -5.900 6.823 1.00 91.38 89 ASP A O 1
ATOM 702 N N . LEU A 1 90 ? -12.455 -6.272 8.618 1.00 92.62 90 LEU A N 1
ATOM 703 C CA . LEU A 1 90 ? -11.337 -5.457 8.162 1.00 92.62 90 LEU A CA 1
ATOM 704 C C . LEU A 1 90 ? -10.259 -6.349 7.551 1.00 92.62 90 LEU A C 1
ATOM 706 O O . LEU A 1 90 ? -9.582 -7.107 8.247 1.00 92.62 90 LEU A O 1
ATOM 710 N N . VAL A 1 91 ? -10.078 -6.211 6.243 1.00 94.31 91 VAL A N 1
ATOM 711 C CA . VAL A 1 91 ? -9.111 -6.983 5.461 1.00 94.31 91 VAL A CA 1
ATOM 712 C C . VAL A 1 91 ? -8.086 -6.068 4.806 1.00 94.31 91 VAL A C 1
ATOM 714 O O . VAL A 1 91 ? -8.329 -4.876 4.607 1.00 94.31 91 VAL A O 1
ATOM 717 N N . PHE A 1 92 ? -6.928 -6.630 4.483 1.00 93.81 92 PHE A N 1
ATOM 718 C CA . PHE A 1 92 ? -5.906 -5.981 3.673 1.00 93.81 92 PHE A CA 1
ATOM 719 C C . PHE A 1 92 ? -5.389 -6.962 2.628 1.00 93.81 92 PHE A C 1
ATOM 721 O O . PHE A 1 92 ? -5.325 -8.166 2.877 1.00 93.81 92 PHE A O 1
ATOM 728 N N . GLY A 1 93 ? -5.028 -6.446 1.461 1.00 93.00 93 GLY A N 1
ATOM 729 C CA . GLY A 1 93 ? -4.453 -7.239 0.389 1.00 93.00 93 GLY A CA 1
ATOM 730 C C . GLY A 1 93 ? -4.582 -6.541 -0.953 1.00 93.00 93 GLY A C 1
ATOM 731 O O . GLY A 1 93 ? -4.699 -5.317 -1.012 1.00 93.00 93 GLY A O 1
ATOM 732 N N . ASN A 1 94 ? -4.526 -7.328 -2.017 1.00 93.25 94 ASN A N 1
ATOM 733 C CA . ASN A 1 94 ? -4.470 -6.847 -3.388 1.00 93.25 94 ASN A CA 1
ATOM 734 C C . ASN A 1 94 ? -5.463 -7.593 -4.274 1.00 93.25 94 ASN A C 1
ATOM 736 O O . ASN A 1 94 ? -5.721 -8.781 -4.087 1.00 93.25 94 ASN A O 1
ATOM 740 N N . ASP A 1 95 ? -5.936 -6.901 -5.292 1.00 94.94 95 ASP A N 1
ATOM 741 C CA . ASP A 1 95 ? -6.758 -7.427 -6.369 1.00 94.94 95 ASP A CA 1
ATOM 742 C C . ASP A 1 95 ? -6.267 -6.908 -7.721 1.00 94.94 95 ASP A C 1
ATOM 744 O O . ASP A 1 95 ? -5.331 -6.106 -7.813 1.00 94.94 95 ASP A O 1
ATOM 748 N N . PHE A 1 96 ? -6.840 -7.469 -8.779 1.00 94.25 96 PHE A N 1
ATOM 749 C CA . PHE A 1 96 ? -6.547 -7.132 -10.159 1.00 94.25 96 PHE A CA 1
ATOM 750 C C . PHE A 1 96 ? -7.859 -7.026 -10.932 1.00 94.25 96 PHE A C 1
ATOM 752 O O . PHE A 1 96 ? -8.678 -7.940 -10.883 1.00 94.25 96 PHE A O 1
ATOM 759 N N . ASP A 1 97 ? -8.000 -5.974 -11.738 1.00 93.00 97 ASP A N 1
ATOM 760 C CA . ASP A 1 97 ? -9.194 -5.744 -12.569 1.00 93.00 97 ASP A CA 1
ATOM 761 C C . ASP A 1 97 ? -9.297 -6.704 -13.770 1.00 93.00 97 ASP A C 1
ATOM 763 O O . ASP A 1 97 ? -10.275 -6.698 -14.520 1.00 93.00 97 ASP A O 1
ATOM 767 N N . HIS A 1 98 ? -8.249 -7.501 -14.010 1.00 93.50 98 HIS A N 1
ATOM 768 C CA . HIS A 1 98 ? -8.137 -8.387 -15.162 1.00 93.50 98 HIS A CA 1
ATOM 769 C C . HIS A 1 98 ? -7.495 -9.731 -14.800 1.00 93.50 98 HIS A C 1
ATOM 771 O O . HIS A 1 98 ? -6.607 -9.780 -13.938 1.00 93.50 98 HIS A O 1
ATOM 777 N N . PRO A 1 99 ? -7.828 -10.812 -15.534 1.00 94.75 99 PRO A N 1
ATOM 778 C CA . PRO A 1 99 ? -7.253 -12.121 -15.280 1.00 94.75 99 PRO A CA 1
ATOM 779 C C . PRO A 1 99 ? -5.736 -12.103 -15.497 1.00 94.75 99 PRO A C 1
ATOM 781 O O . PRO A 1 99 ? -5.237 -11.536 -16.472 1.00 94.75 99 PRO A O 1
ATOM 784 N N . ILE A 1 100 ? -5.002 -12.794 -14.623 1.00 91.88 100 ILE A N 1
ATOM 785 C CA . ILE A 1 100 ? -3.539 -12.954 -14.728 1.00 91.88 100 ILE A CA 1
ATOM 786 C C . ILE A 1 100 ? -3.110 -14.404 -14.980 1.00 91.88 100 ILE A C 1
ATOM 788 O O . ILE A 1 100 ? -1.919 -14.709 -14.965 1.00 91.88 100 ILE A O 1
ATOM 792 N N . LYS A 1 101 ? -4.070 -15.312 -15.191 1.00 90.88 101 LYS A N 1
ATOM 793 C CA . LYS A 1 101 ? -3.865 -16.769 -15.284 1.00 90.88 101 LYS A CA 1
ATOM 794 C C . LYS A 1 101 ? -2.843 -17.205 -16.339 1.00 90.88 101 LYS A C 1
ATOM 796 O O . LYS A 1 101 ? -2.170 -18.211 -16.149 1.00 90.88 101 LYS A O 1
ATOM 801 N N . ASP A 1 102 ? -2.702 -16.441 -17.417 1.00 91.56 102 ASP A N 1
ATOM 802 C CA . ASP A 1 102 ? -1.728 -16.640 -18.497 1.00 91.56 102 ASP A CA 1
ATOM 803 C C . ASP A 1 102 ? -0.295 -16.223 -18.118 1.00 91.56 102 ASP A C 1
ATOM 805 O O . ASP A 1 102 ? 0.667 -16.648 -18.756 1.00 91.56 102 ASP A O 1
ATOM 809 N N . LYS A 1 103 ? -0.148 -15.411 -17.068 1.00 89.06 103 LYS A N 1
ATOM 810 C CA . LYS A 1 103 ? 1.129 -14.900 -16.548 1.00 89.06 103 LYS A CA 1
ATOM 811 C C . LYS A 1 103 ? 1.605 -15.650 -15.306 1.00 89.06 103 LYS A C 1
ATOM 813 O O . LYS A 1 103 ? 2.731 -15.429 -14.860 1.00 89.06 103 LYS A O 1
ATOM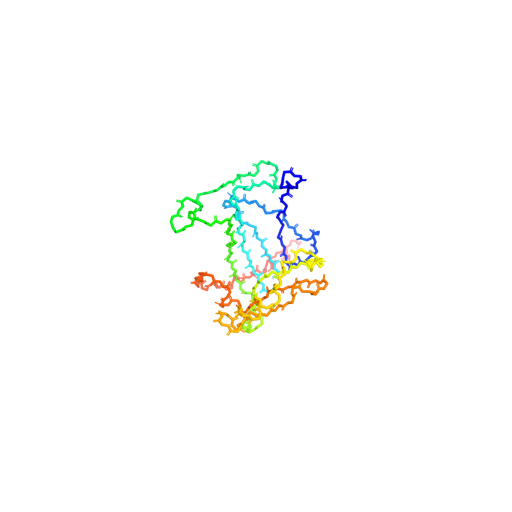 818 N N . LEU A 1 104 ? 0.765 -16.510 -14.728 1.00 89.81 104 LEU A N 1
ATOM 819 C CA . LEU A 1 104 ? 1.126 -17.283 -13.546 1.00 89.81 104 LEU A CA 1
ATOM 820 C C . LEU A 1 104 ? 2.149 -18.372 -13.901 1.00 89.81 104 LEU A C 1
ATOM 822 O O . LEU A 1 104 ? 1.970 -19.092 -14.888 1.00 89.81 104 LEU A O 1
ATOM 826 N N . PRO A 1 105 ? 3.208 -18.550 -13.092 1.00 88.06 105 PRO A N 1
ATOM 827 C CA . PRO A 1 105 ? 4.154 -19.632 -13.308 1.00 88.06 105 PRO A CA 1
ATOM 828 C C . PRO A 1 105 ? 3.467 -20.999 -13.125 1.00 88.06 105 PRO A C 1
ATOM 830 O O . PRO A 1 105 ? 2.542 -21.133 -12.313 1.00 88.06 105 PRO A O 1
ATOM 833 N N . PRO A 1 106 ? 3.926 -22.051 -13.827 1.00 88.38 106 PRO A N 1
ATOM 834 C CA . PRO A 1 106 ? 3.437 -23.405 -13.597 1.00 88.38 106 PRO A CA 1
ATOM 835 C C . PRO A 1 106 ? 3.520 -23.790 -12.113 1.00 88.38 106 PRO A C 1
ATOM 837 O O . PRO A 1 106 ? 4.538 -23.573 -11.461 1.00 88.38 106 PRO A O 1
ATOM 840 N N . GLY A 1 107 ? 2.441 -24.363 -11.572 1.00 84.19 107 GLY A N 1
ATOM 841 C CA . GLY A 1 107 ? 2.375 -24.776 -10.166 1.00 84.19 107 GLY A CA 1
ATOM 842 C C . GLY A 1 107 ? 1.981 -23.679 -9.168 1.00 84.19 107 GLY A C 1
ATOM 843 O O . GLY A 1 107 ? 1.900 -23.973 -7.975 1.00 84.19 107 GLY A O 1
ATOM 844 N N . PHE A 1 108 ? 1.666 -22.458 -9.622 1.00 87.25 108 PHE A N 1
ATOM 845 C CA . PHE A 1 108 ? 1.257 -21.348 -8.748 1.00 87.25 108 PHE A CA 1
ATOM 846 C C . PHE A 1 108 ? 0.122 -21.721 -7.780 1.00 87.25 108 PHE A C 1
ATOM 848 O O . PHE A 1 108 ? 0.232 -21.487 -6.580 1.00 87.25 108 PHE A O 1
ATOM 855 N N . GLY A 1 109 ? -0.935 -22.386 -8.260 1.00 81.62 109 GLY A N 1
ATOM 856 C CA . GLY A 1 109 ? -2.041 -22.819 -7.399 1.00 81.62 109 GLY A CA 1
ATOM 857 C C . GLY A 1 109 ? -1.627 -23.775 -6.272 1.00 81.62 109 GLY A C 1
ATOM 858 O O . GLY A 1 109 ? -2.181 -23.711 -5.177 1.00 81.62 109 GLY A O 1
ATOM 859 N N . GLN A 1 110 ? -0.629 -24.637 -6.494 1.00 82.12 110 GLN A N 1
ATOM 860 C CA . GLN A 1 110 ? -0.107 -25.517 -5.443 1.00 82.12 110 GLN A CA 1
ATOM 861 C C . GLN A 1 110 ? 0.730 -24.730 -4.429 1.00 82.12 110 GLN A C 1
ATOM 863 O O . GLN A 1 110 ? 0.600 -24.960 -3.228 1.00 82.12 110 GLN A O 1
ATOM 868 N N . ALA A 1 111 ? 1.548 -23.783 -4.897 1.00 84.50 111 ALA A N 1
ATOM 869 C CA . ALA A 1 111 ? 2.307 -22.890 -4.026 1.00 84.50 111 ALA A CA 1
ATOM 870 C C . ALA A 1 111 ? 1.379 -22.052 -3.131 1.00 84.50 111 ALA A C 1
ATOM 872 O O . ALA A 1 111 ? 1.615 -21.967 -1.928 1.00 84.50 111 ALA A O 1
ATOM 873 N N . MET A 1 112 ? 0.278 -21.530 -3.683 1.00 83.31 112 MET A N 1
ATOM 874 C CA . MET A 1 112 ? -0.746 -20.811 -2.916 1.00 83.31 112 MET A CA 1
ATOM 875 C C . MET A 1 112 ? -1.371 -21.678 -1.824 1.00 83.31 112 MET A C 1
ATOM 877 O O . MET A 1 112 ? -1.464 -21.242 -0.681 1.00 83.31 112 MET A O 1
ATOM 881 N N . LYS A 1 113 ? -1.731 -22.930 -2.137 1.00 81.00 113 LYS A N 1
ATOM 882 C CA . LYS A 1 113 ? -2.256 -23.869 -1.132 1.00 81.00 113 LYS A CA 1
ATOM 883 C C . LYS A 1 113 ? -1.252 -24.141 -0.012 1.00 81.00 113 LYS A C 1
ATOM 885 O O . LYS A 1 113 ? -1.647 -24.214 1.145 1.00 81.00 113 LYS A O 1
ATOM 890 N N . ILE A 1 114 ? 0.034 -24.285 -0.339 1.00 80.81 114 ILE A N 1
ATOM 891 C CA . ILE A 1 114 ? 1.093 -24.479 0.665 1.00 80.81 114 ILE A CA 1
ATOM 892 C C . ILE A 1 114 ? 1.236 -23.230 1.540 1.00 80.81 114 ILE A C 1
ATOM 894 O O . ILE A 1 114 ? 1.303 -23.359 2.759 1.00 80.81 114 ILE A O 1
ATOM 898 N N . ALA A 1 115 ? 1.245 -22.035 0.944 1.00 80.56 115 ALA A N 1
ATOM 899 C CA . ALA A 1 115 ? 1.332 -20.779 1.683 1.00 80.56 115 ALA A CA 1
ATOM 900 C C . ALA A 1 115 ? 0.151 -20.607 2.652 1.00 80.56 115 ALA A C 1
ATOM 902 O O . ALA A 1 115 ? 0.369 -20.347 3.832 1.00 80.56 115 ALA A O 1
ATOM 903 N N . GLN A 1 116 ? -1.076 -20.845 2.183 1.00 81.12 116 GLN A N 1
ATOM 904 C CA . GLN A 1 116 ? -2.282 -20.790 3.016 1.00 81.12 116 GLN A CA 1
ATOM 905 C C . GLN A 1 116 ? -2.262 -21.842 4.131 1.00 81.12 116 GLN A C 1
ATOM 907 O O . GLN A 1 116 ? -2.631 -21.567 5.263 1.00 81.12 116 GLN A O 1
ATOM 912 N N . TRP A 1 117 ? -1.819 -23.066 3.841 1.00 76.50 117 TRP A N 1
ATOM 913 C CA . TRP A 1 117 ? -1.851 -24.137 4.837 1.00 76.50 117 TRP A CA 1
ATOM 914 C C . TRP A 1 117 ? -0.745 -24.027 5.895 1.00 76.50 117 TRP A C 1
ATOM 916 O O . TRP A 1 117 ? -0.973 -24.380 7.050 1.00 76.50 117 TRP A O 1
ATOM 926 N N . PHE A 1 118 ? 0.451 -23.574 5.510 1.00 72.62 118 PHE A N 1
ATOM 927 C CA . PHE A 1 118 ? 1.647 -23.667 6.351 1.00 72.62 118 PHE A CA 1
ATOM 928 C C . PHE A 1 118 ? 2.184 -22.318 6.847 1.00 72.62 118 PHE A C 1
ATOM 930 O O . PHE A 1 118 ? 2.828 -22.284 7.892 1.00 72.62 118 PHE A O 1
ATOM 937 N N . ILE A 1 119 ? 1.962 -21.223 6.112 1.00 75.69 119 ILE A N 1
ATOM 938 C CA . ILE A 1 119 ? 2.553 -19.912 6.425 1.00 75.69 119 ILE A CA 1
ATOM 939 C C . ILE A 1 119 ? 1.512 -18.995 7.060 1.00 75.69 119 ILE A C 1
ATOM 941 O O . ILE A 1 119 ? 1.736 -18.499 8.162 1.00 75.69 119 ILE A O 1
ATOM 945 N N . ASP A 1 120 ? 0.377 -18.792 6.391 1.00 78.81 120 ASP A N 1
ATOM 946 C CA . ASP A 1 120 ? -0.690 -17.923 6.886 1.00 78.81 120 ASP A CA 1
ATOM 947 C C . ASP A 1 120 ? -2.081 -18.475 6.515 1.00 78.81 120 ASP A C 1
ATOM 949 O O . ASP A 1 120 ? -2.540 -18.283 5.384 1.00 78.81 120 ASP A O 1
ATOM 953 N N . PRO A 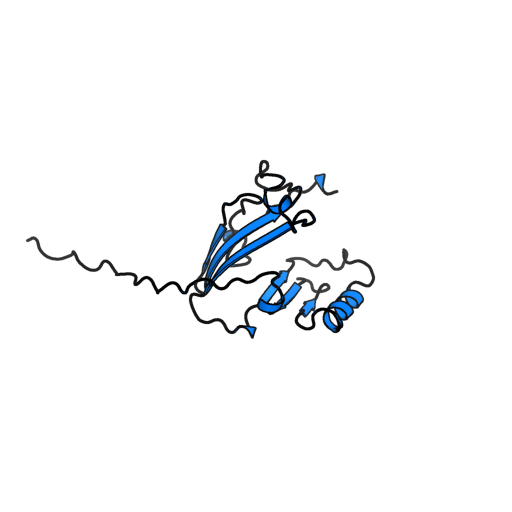1 121 ? -2.785 -19.128 7.462 1.00 82.69 121 PRO A N 1
ATOM 954 C CA . PRO A 1 121 ? -4.135 -19.648 7.243 1.00 82.69 121 PRO A CA 1
ATOM 955 C C . PRO A 1 121 ? -5.206 -18.557 7.152 1.00 82.69 121 PRO A C 1
ATOM 957 O O . PRO A 1 121 ? -6.348 -18.861 6.810 1.00 82.69 121 PRO A O 1
ATOM 960 N N . GLY A 1 122 ? -4.869 -17.304 7.470 1.00 83.69 122 GLY A N 1
ATOM 961 C CA . GLY A 1 122 ? -5.747 -16.154 7.288 1.00 83.69 122 GLY A CA 1
ATOM 962 C C . GLY A 1 122 ? -5.803 -15.662 5.843 1.00 83.69 122 GLY A C 1
ATOM 963 O O . GLY A 1 122 ? -6.739 -14.940 5.498 1.00 83.69 122 GLY A O 1
ATOM 964 N N . LEU A 1 123 ? -4.847 -16.052 4.992 1.00 86.50 123 LEU A N 1
ATOM 965 C CA . LEU A 1 123 ? -4.861 -15.686 3.580 1.00 86.50 123 LEU A CA 1
ATOM 966 C C . LEU A 1 123 ? -5.959 -16.436 2.828 1.00 86.50 123 LEU A C 1
ATOM 968 O O . LEU A 1 123 ? -6.045 -17.663 2.853 1.00 86.50 123 LEU A O 1
ATOM 972 N N . TYR A 1 124 ? -6.737 -15.697 2.052 1.00 89.81 124 TYR A N 1
ATOM 973 C CA . TYR A 1 124 ? -7.706 -16.246 1.118 1.00 89.81 124 TYR A CA 1
ATOM 974 C C . TYR A 1 124 ? -7.659 -15.454 -0.186 1.00 89.81 124 TYR A C 1
ATOM 976 O O . TYR A 1 124 ? -7.399 -14.254 -0.209 1.00 89.81 124 TYR A O 1
ATOM 984 N N . GLY A 1 125 ? -7.866 -16.139 -1.300 1.00 89.56 125 GLY A N 1
ATOM 985 C CA . GLY A 1 125 ? -7.692 -15.536 -2.610 1.00 89.56 125 GLY A CA 1
ATOM 986 C C . GLY A 1 125 ? -7.882 -16.539 -3.728 1.00 89.56 125 GLY A C 1
ATOM 987 O O . GLY A 1 125 ? -7.783 -17.749 -3.508 1.00 89.56 125 GLY A O 1
ATOM 988 N N . ASP A 1 126 ? -8.117 -16.017 -4.923 1.00 91.25 126 ASP A N 1
ATOM 989 C CA . ASP A 1 126 ? -8.181 -16.791 -6.153 1.00 91.25 126 ASP A CA 1
ATOM 990 C C . ASP A 1 126 ? -7.375 -16.081 -7.241 1.00 91.25 126 ASP A C 1
ATOM 992 O O . ASP A 1 126 ? -7.756 -15.026 -7.736 1.00 91.25 126 ASP A O 1
ATOM 996 N N . ALA A 1 127 ? -6.236 -16.663 -7.615 1.00 90.19 127 ALA A N 1
ATOM 997 C CA . ALA A 1 127 ? -5.381 -16.112 -8.662 1.00 90.19 127 ALA A CA 1
ATOM 998 C C . ALA A 1 127 ? -5.845 -16.469 -10.087 1.00 90.19 127 ALA A C 1
ATOM 1000 O O . ALA A 1 127 ? -5.329 -15.916 -11.060 1.00 90.19 127 ALA A O 1
ATOM 1001 N N . TYR A 1 128 ? -6.781 -17.414 -10.220 1.00 90.81 128 TYR A N 1
ATOM 1002 C CA . TYR A 1 128 ? -7.311 -17.891 -11.499 1.00 90.81 128 TYR A CA 1
ATOM 1003 C C . TYR A 1 128 ? -8.674 -17.279 -11.848 1.00 90.81 128 TYR A C 1
ATOM 1005 O O . TYR A 1 128 ? -9.156 -17.513 -12.962 1.00 90.81 128 TYR A O 1
ATOM 1013 N N . ALA A 1 129 ? -9.261 -16.500 -10.934 1.00 92.75 129 ALA A N 1
ATOM 1014 C CA . ALA A 1 129 ? -10.468 -15.719 -11.168 1.00 92.75 129 ALA A CA 1
ATOM 1015 C C . ALA A 1 129 ? -10.286 -14.709 -12.312 1.00 92.75 129 ALA A C 1
ATOM 1017 O O . ALA A 1 129 ? -9.165 -14.364 -12.703 1.00 92.75 129 ALA A O 1
ATOM 1018 N N . ASP A 1 130 ? -11.406 -14.231 -12.854 1.00 94.88 130 ASP A N 1
ATOM 1019 C CA . ASP A 1 130 ? -11.366 -13.180 -13.870 1.00 94.88 130 ASP A CA 1
ATOM 1020 C C . ASP A 1 130 ? -10.983 -11.814 -13.272 1.00 94.88 130 ASP A C 1
ATOM 1022 O O . ASP A 1 130 ? -10.332 -11.022 -13.947 1.00 94.88 130 ASP A O 1
ATOM 1026 N N . GLU A 1 131 ? -11.270 -11.607 -11.985 1.00 94.81 131 GLU A N 1
ATOM 1027 C CA . GLU A 1 131 ? -10.728 -10.533 -11.142 1.00 94.81 131 GLU A CA 1
ATOM 1028 C C . GLU A 1 131 ? -9.961 -11.179 -9.975 1.00 94.81 131 GLU A C 1
ATOM 1030 O O . GLU A 1 131 ? -10.540 -11.509 -8.934 1.00 94.81 131 GLU A O 1
ATOM 1035 N N . PRO A 1 132 ? -8.672 -11.499 -10.178 1.00 95.06 132 PRO A N 1
ATOM 1036 C CA . PRO A 1 132 ? -7.857 -12.154 -9.170 1.00 95.06 132 PRO A CA 1
ATOM 1037 C C . PRO A 1 132 ? -7.728 -11.331 -7.890 1.00 95.06 132 PRO A C 1
ATOM 1039 O O . PRO A 1 132 ? -7.539 -10.120 -7.950 1.00 95.06 132 PRO A O 1
ATOM 1042 N N . TYR A 1 133 ? -7.716 -11.993 -6.734 1.00 94.38 133 TYR A N 1
ATOM 1043 C CA . TYR A 1 133 ? -7.545 -11.320 -5.445 1.00 94.38 133 TYR A CA 1
ATOM 1044 C C . TYR A 1 133 ? -6.785 -12.173 -4.431 1.00 94.38 133 TYR A C 1
ATOM 1046 O O . TYR A 1 133 ? -6.754 -13.403 -4.513 1.00 94.38 133 TYR A O 1
ATOM 1054 N N . LEU A 1 134 ? -6.171 -11.502 -3.461 1.00 92.94 134 LEU A N 1
ATOM 1055 C CA . LEU A 1 134 ? -5.529 -12.096 -2.298 1.00 92.94 134 LEU A CA 1
ATOM 1056 C C . LEU A 1 134 ? -5.681 -11.148 -1.112 1.00 92.94 134 LEU A C 1
ATOM 1058 O O . LEU A 1 134 ? -5.110 -10.059 -1.105 1.00 92.94 134 LEU A O 1
ATOM 1062 N N . TYR A 1 135 ? -6.424 -11.579 -0.101 1.00 93.56 135 TYR A N 1
ATOM 1063 C CA . TYR A 1 135 ? -6.696 -10.810 1.106 1.00 93.56 135 TYR A CA 1
ATOM 1064 C C . TYR A 1 135 ? -6.389 -11.632 2.357 1.00 93.56 135 TYR A C 1
ATOM 1066 O O . TYR A 1 135 ? -6.367 -12.863 2.333 1.00 93.56 135 TYR A O 1
ATOM 1074 N N . GLY A 1 136 ? -6.211 -10.939 3.473 1.00 92.94 136 GLY A N 1
ATOM 1075 C CA . GLY A 1 136 ? -6.183 -11.530 4.805 1.00 92.94 136 GLY A CA 1
ATOM 1076 C C . GLY A 1 136 ? -6.770 -10.575 5.845 1.00 92.94 136 GLY A C 1
ATOM 1077 O O . GLY A 1 136 ? -6.977 -9.389 5.552 1.00 92.94 136 GLY A O 1
ATOM 1078 N N . PRO A 1 137 ? -7.060 -11.056 7.068 1.00 94.06 137 PRO A N 1
ATOM 1079 C CA . PRO A 1 137 ? -7.411 -10.191 8.184 1.00 94.06 137 PRO A CA 1
ATOM 1080 C C . PRO A 1 137 ? -6.369 -9.085 8.364 1.00 94.06 137 PRO A C 1
ATOM 1082 O O . PRO A 1 137 ? -5.162 -9.328 8.343 1.00 94.06 137 PRO A O 1
ATOM 1085 N N . PHE A 1 138 ? -6.827 -7.853 8.562 1.00 93.19 138 PHE A N 1
ATOM 1086 C CA . PHE A 1 138 ? -5.956 -6.679 8.565 1.00 93.19 138 PHE A CA 1
ATOM 1087 C C . PHE A 1 138 ? -4.796 -6.792 9.560 1.00 93.19 138 PHE A C 1
ATOM 1089 O O . PHE A 1 138 ? -3.652 -6.527 9.209 1.00 93.19 138 PHE A O 1
ATOM 1096 N N . LEU A 1 139 ? -5.078 -7.230 10.791 1.00 89.88 139 LEU A N 1
ATOM 1097 C CA . LEU A 1 139 ? -4.067 -7.306 11.849 1.00 89.88 139 LEU A CA 1
ATOM 1098 C C . LEU A 1 139 ? -2.988 -8.367 11.598 1.00 89.88 139 LEU A C 1
ATOM 1100 O O . LEU A 1 139 ? -1.883 -8.202 12.104 1.00 89.88 139 LEU A O 1
ATOM 1104 N N . SER A 1 140 ? -3.281 -9.423 10.831 1.00 88.62 140 SER A N 1
ATOM 1105 C CA . SER A 1 140 ? -2.274 -10.421 10.440 1.00 88.62 140 SER A CA 1
ATOM 1106 C C . SER A 1 140 ? -1.524 -10.037 9.164 1.00 88.62 140 SER A C 1
ATOM 1108 O O . SER A 1 140 ? -0.476 -10.604 8.884 1.00 88.62 140 SER A O 1
ATOM 1110 N N . SER A 1 141 ? -2.028 -9.053 8.415 1.00 90.12 141 SER A N 1
ATOM 1111 C CA . SER A 1 141 ? -1.522 -8.675 7.088 1.00 90.12 141 SER A CA 1
ATOM 1112 C C . SER A 1 141 ? -0.628 -7.425 7.098 1.00 90.12 141 SER A C 1
ATOM 1114 O O . SER A 1 141 ? -0.254 -6.919 6.040 1.00 90.12 141 SER A O 1
ATOM 1116 N N . ILE A 1 142 ? -0.304 -6.888 8.277 1.00 91.12 142 ILE A N 1
ATOM 1117 C CA . ILE A 1 142 ? 0.521 -5.685 8.453 1.00 91.12 142 ILE A CA 1
ATOM 1118 C C . ILE A 1 142 ? 1.803 -6.011 9.218 1.00 91.12 142 ILE A C 1
ATOM 1120 O O . ILE A 1 142 ? 1.778 -6.662 10.257 1.00 91.12 142 ILE A O 1
ATOM 1124 N N . ASN A 1 143 ? 2.934 -5.495 8.737 1.00 90.06 143 ASN A N 1
ATOM 1125 C CA . ASN A 1 143 ? 4.240 -5.764 9.351 1.00 90.06 143 ASN A CA 1
ATOM 1126 C C . ASN A 1 143 ? 4.419 -5.048 10.699 1.00 90.06 143 ASN A C 1
ATOM 1128 O O . ASN A 1 143 ? 5.011 -5.592 11.627 1.00 90.06 143 ASN A O 1
ATOM 1132 N N . THR A 1 144 ? 3.906 -3.819 10.800 1.00 91.62 144 THR A N 1
ATOM 1133 C CA . THR A 1 144 ? 4.022 -2.980 11.995 1.00 91.62 144 THR A CA 1
ATOM 1134 C C . THR A 1 144 ? 2.725 -2.214 12.196 1.00 91.62 144 THR A C 1
ATOM 1136 O O . THR A 1 144 ? 2.278 -1.499 11.299 1.00 91.62 144 THR A O 1
ATOM 1139 N N . LEU A 1 145 ? 2.154 -2.306 13.397 1.00 93.06 145 LEU A N 1
ATOM 1140 C CA . LEU A 1 145 ? 1.005 -1.511 13.814 1.00 93.06 145 LEU A CA 1
ATOM 1141 C C . LEU A 1 145 ? 1.362 -0.681 15.041 1.00 93.06 145 LEU A C 1
ATOM 1143 O O . LEU A 1 145 ? 1.900 -1.192 16.021 1.00 93.06 145 LEU A O 1
ATOM 1147 N N . ARG A 1 146 ? 0.992 0.597 15.010 1.00 93.88 146 ARG A N 1
ATOM 1148 C CA . ARG A 1 146 ? 1.020 1.472 16.179 1.00 93.88 146 ARG A CA 1
ATOM 1149 C C . ARG A 1 146 ? -0.371 2.037 16.410 1.00 93.88 146 ARG A C 1
ATOM 1151 O O . ARG A 1 146 ? -0.956 2.629 15.508 1.00 93.88 146 ARG A O 1
ATOM 1158 N N . VAL A 1 147 ? -0.854 1.917 17.641 1.00 92.50 147 VAL A N 1
ATOM 1159 C CA . VAL A 1 147 ? -2.082 2.580 18.083 1.00 92.50 147 VAL A CA 1
ATOM 1160 C C . VAL A 1 147 ? -1.715 3.967 18.613 1.00 92.50 147 VAL A C 1
ATOM 1162 O O . VAL A 1 147 ? -0.864 4.099 19.492 1.00 92.50 147 VAL A O 1
ATOM 1165 N N . GLY A 1 148 ? -2.293 5.005 18.006 1.00 87.94 148 GLY A N 1
ATOM 1166 C CA . GLY A 1 148 ? -2.144 6.395 18.443 1.00 87.94 148 GLY A CA 1
ATOM 1167 C C . GLY A 1 148 ? -3.159 6.784 19.519 1.00 87.94 148 GLY A C 1
ATOM 1168 O O . GLY A 1 148 ? -4.029 5.997 19.886 1.00 87.94 148 GLY A O 1
ATOM 1169 N N . GLU A 1 149 ? -3.063 8.020 20.008 1.00 85.88 149 GLU A N 1
ATOM 1170 C CA . GLU A 1 149 ? -4.031 8.569 20.959 1.00 85.88 149 GLU A CA 1
ATOM 1171 C C . GLU A 1 149 ? -5.427 8.697 20.338 1.00 85.88 149 GLU A C 1
ATOM 1173 O O . GLU A 1 149 ? -5.587 8.969 19.142 1.00 85.88 149 GLU A O 1
ATOM 1178 N N . LYS A 1 150 ? -6.456 8.533 21.174 1.00 80.56 150 LYS A N 1
ATOM 1179 C CA . LYS A 1 150 ? -7.839 8.764 20.769 1.00 80.56 150 LYS A CA 1
ATOM 1180 C C . LYS A 1 150 ? -8.048 10.264 20.580 1.00 80.56 150 LYS A C 1
ATOM 1182 O O . LYS A 1 150 ? -7.932 11.029 21.531 1.00 80.56 150 LYS A O 1
ATOM 1187 N N . LYS A 1 151 ?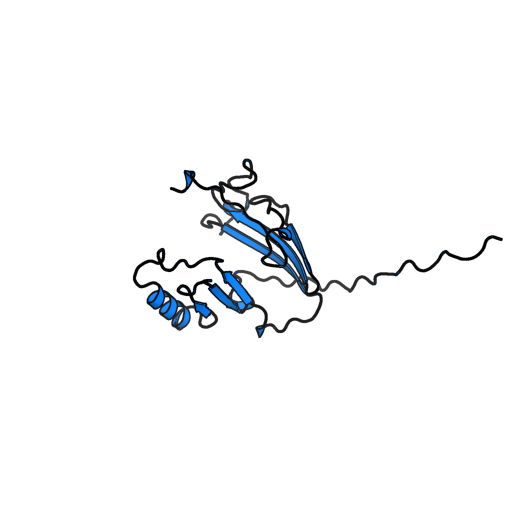 -8.390 10.686 19.362 1.00 75.25 151 LYS A N 1
ATOM 1188 C CA . LYS A 1 151 ? -8.860 12.055 19.131 1.00 75.25 151 LYS A CA 1
ATOM 1189 C C . LYS A 1 151 ? -10.247 12.201 19.743 1.00 75.25 151 LYS A C 1
ATOM 1191 O O . LYS A 1 151 ? -11.137 11.408 19.429 1.00 75.25 151 LYS A O 1
ATOM 1196 N N . GLU A 1 152 ? -10.432 13.194 20.606 1.00 69.69 152 GLU A N 1
ATOM 1197 C CA . GLU A 1 152 ? -11.778 13.561 21.030 1.00 69.69 152 GLU A CA 1
ATOM 1198 C C . GLU A 1 152 ? -12.579 14.041 19.810 1.00 69.69 152 GLU A C 1
ATOM 1200 O O . GLU A 1 152 ? -12.016 14.719 18.938 1.00 69.69 152 GLU A O 1
ATOM 1205 N N . PRO A 1 153 ? -13.867 13.673 19.695 1.00 59.88 153 PRO A N 1
ATOM 1206 C CA . PRO A 1 153 ? -14.717 14.172 18.628 1.00 59.88 153 PRO A CA 1
ATOM 1207 C C . PRO A 1 153 ? -14.698 15.697 18.662 1.00 59.88 153 PRO A C 1
ATOM 1209 O O . PRO A 1 153 ? -15.083 16.311 19.654 1.00 59.88 153 PRO A O 1
ATOM 1212 N N . THR A 1 154 ? -14.229 16.326 17.588 1.00 55.72 154 THR A N 1
ATOM 1213 C CA . THR A 1 154 ? -14.330 17.777 17.464 1.00 55.72 154 THR A CA 1
ATOM 1214 C C . THR A 1 154 ? -15.808 18.079 17.269 1.00 55.72 154 THR A C 1
ATOM 1216 O O . THR A 1 154 ? -16.356 17.799 16.202 1.00 55.72 154 THR A O 1
ATOM 1219 N N . GLU A 1 155 ? -16.482 18.575 18.307 1.00 43.47 155 GLU A N 1
ATOM 1220 C CA . GLU A 1 155 ? -17.842 19.085 18.166 1.00 43.47 155 GLU A CA 1
ATOM 1221 C C . GLU A 1 155 ? -17.827 20.137 17.055 1.00 43.47 155 GLU A C 1
ATOM 1223 O O . GLU A 1 155 ? -17.221 21.204 17.190 1.00 43.47 155 GLU A O 1
ATOM 1228 N N . MET A 1 156 ? -18.477 19.838 15.930 1.00 42.75 156 MET A N 1
ATOM 1229 C CA . MET A 1 156 ? -18.832 20.868 14.968 1.00 42.75 156 MET A CA 1
ATOM 1230 C C . MET A 1 156 ? -19.826 21.792 15.672 1.00 42.75 156 MET A C 1
ATOM 1232 O O . MET A 1 156 ? -21.030 21.543 15.659 1.00 42.75 156 MET A O 1
ATOM 1236 N N . LYS A 1 157 ? -19.332 22.852 16.320 1.00 37.47 157 LYS A N 1
ATOM 1237 C CA . LYS A 1 157 ? -20.181 23.970 16.729 1.00 37.47 157 LYS A CA 1
ATOM 1238 C C . LYS A 1 157 ? -20.742 24.585 15.456 1.00 37.47 157 LYS A C 1
ATOM 1240 O O . LYS A 1 157 ? -20.061 25.343 14.769 1.00 37.47 157 LYS A O 1
ATOM 1245 N N . GLY A 1 158 ? -21.973 24.203 15.128 1.00 37.62 158 GLY A N 1
ATOM 1246 C CA . GLY A 1 158 ? -22.762 24.851 14.099 1.00 37.62 158 GLY A CA 1
ATOM 1247 C C . GLY A 1 158 ? -22.793 26.347 14.378 1.00 37.62 158 GLY A C 1
ATOM 1248 O O . GLY A 1 158 ? -23.178 26.787 15.460 1.00 37.62 158 GLY A O 1
ATOM 1249 N N . SER A 1 159 ? -22.350 27.132 13.404 1.00 41.19 159 SER A N 1
ATOM 1250 C CA . SER A 1 159 ? -22.559 28.571 13.373 1.00 41.19 159 SER A CA 1
ATOM 1251 C C . SER A 1 159 ? -24.041 28.846 13.094 1.00 41.19 159 SER A C 1
ATOM 1253 O O . SER A 1 159 ? -24.419 29.184 11.974 1.00 41.19 159 SER A O 1
ATOM 1255 N N . GLU A 1 160 ? -24.896 28.672 14.097 1.00 46.22 160 GLU A N 1
ATOM 1256 C CA . GLU A 1 160 ? -26.242 29.240 14.121 1.00 46.22 160 GLU A CA 1
ATOM 1257 C C . GLU A 1 160 ? -26.274 30.365 15.150 1.00 46.22 160 GLU A C 1
ATOM 1259 O O . GLU A 1 160 ? -26.383 30.139 16.351 1.00 46.22 160 GLU A O 1
ATOM 1264 N N . GLY A 1 161 ? -26.167 31.604 14.673 1.00 39.12 161 GLY A N 1
ATOM 1265 C CA . GLY A 1 161 ? -26.356 32.761 15.535 1.00 39.12 161 GLY A CA 1
ATOM 1266 C C . GLY A 1 161 ? -25.822 34.056 14.957 1.00 39.12 161 GLY A C 1
ATOM 1267 O O . GLY A 1 161 ? -24.863 34.576 15.493 1.00 39.12 161 GLY A O 1
ATOM 1268 N N . GLU A 1 162 ? -26.445 34.573 13.891 1.00 40.38 162 GLU A N 1
ATOM 1269 C CA . GLU A 1 162 ? -26.620 36.025 13.689 1.00 40.38 162 GLU A CA 1
ATOM 1270 C C . GLU A 1 162 ? -27.550 36.311 12.494 1.00 40.38 162 GLU A C 1
ATOM 1272 O O . GLU A 1 162 ? -27.184 36.821 11.440 1.00 40.38 162 GLU A O 1
ATOM 1277 N N . ARG A 1 163 ? -28.832 35.982 12.662 1.00 45.50 163 ARG A N 1
ATOM 1278 C CA . ARG A 1 163 ? -29.919 36.652 11.935 1.00 45.50 163 ARG A CA 1
ATOM 1279 C C . ARG A 1 163 ? -31.034 36.953 12.919 1.00 45.50 163 ARG A C 1
ATOM 1281 O O . ARG A 1 163 ? -31.904 36.113 13.116 1.00 45.50 163 ARG A O 1
ATOM 1288 N N . LYS A 1 164 ? -30.990 38.145 13.526 1.00 41.56 164 LYS A N 1
ATOM 1289 C CA . LYS A 1 164 ? -32.148 38.999 13.875 1.00 41.56 164 LYS A CA 1
ATOM 1290 C C . LYS A 1 164 ? -31.729 40.121 14.835 1.00 41.56 164 LYS A C 1
ATOM 1292 O O . LYS A 1 164 ? -31.634 39.889 16.032 1.00 41.56 164 LYS A O 1
ATOM 1297 N N . LYS A 1 165 ? -31.592 41.340 14.302 1.00 42.03 165 LYS A N 1
ATOM 1298 C CA . LYS A 1 165 ? -32.353 42.554 14.680 1.00 42.03 165 LYS A CA 1
ATOM 1299 C C . LYS A 1 165 ? -31.583 43.810 14.262 1.00 42.03 165 LYS A C 1
ATOM 1301 O O . LYS A 1 165 ? -30.713 44.276 14.981 1.00 42.03 165 LYS A O 1
ATOM 1306 N N . GLN A 1 166 ? -31.978 44.383 13.130 1.00 39.91 166 GLN A N 1
ATOM 1307 C CA . GLN A 1 166 ? -31.920 45.827 12.910 1.00 39.91 166 GLN A CA 1
ATOM 1308 C C . GLN A 1 166 ? -33.022 46.199 11.917 1.00 39.91 166 GLN A C 1
ATOM 1310 O O . GLN A 1 166 ? -32.873 46.047 10.707 1.00 39.91 166 GLN A O 1
ATOM 1315 N N . ARG A 1 167 ? -34.165 46.590 12.476 1.00 38.81 167 ARG A N 1
ATOM 1316 C CA . ARG A 1 167 ? -35.113 47.569 11.949 1.00 38.81 167 ARG A CA 1
ATOM 1317 C C . ARG A 1 167 ? -35.773 48.223 13.150 1.00 38.81 167 ARG A C 1
ATOM 1319 O O . ARG A 1 167 ? -36.092 47.461 14.092 1.00 38.81 167 ARG A O 1
#

Foldseek 3Di:
DVVVDADWDWDEPDDPPVRIDTALEQDPQWDWYDDLFKTKTKYKYAACHCHPPNPRDNGYPQCVDPPNVPPGMDIDMDMDTPDDDDLVNAKDWDKAQAQCQVVDDPCNVVVVVCCCVPPNVQWDWDNRDRITIIMGRPVVPDPDDDDDDDDDPPPPPPPDDDDDDDD

InterPro domains:
  IPR013897 Domain of unknown function at the cortex 1 [PF08588] (7-159)

pLDDT: mean 87.13, std 15.4, range [37.47, 98.19]

Radius of gyration: 20.96 Å; chains: 1; bounding box: 54×73×44 Å

Sequence (167 aa):
MADKYMLRVTAGSDYDEANQKLVHVNTEQPIKISNPKLDASLTVRVQNYRGEPVNSPSSCAYFNADPHKSDLYSISFSFTPKKDINGHDLVFGNDFDHPIKDKLPPGFGQAMKIAQWFIDPGLYGDAYADEPYLYGPFLSSINTLRVGEKKEPTEMKGSEGERKKQR